Protein AF-A0AAF6ASJ0-F1 (afdb_monomer_lite)

Organism: NCBI:txid1480154

Radius of gyration: 16.09 Å; chains: 1; bounding box: 28×48×58 Å

Structure (mmCIF, N/CA/C/O backbone):
data_AF-A0AAF6ASJ0-F1
#
_entry.id   AF-A0AAF6ASJ0-F1
#
loop_
_atom_site.group_PDB
_atom_site.id
_atom_site.type_symbol
_atom_site.label_atom_id
_atom_site.label_alt_id
_atom_site.label_comp_id
_atom_site.label_asym_id
_atom_site.label_entity_id
_atom_site.label_seq_id
_atom_site.pdbx_PDB_ins_code
_atom_site.Cartn_x
_atom_site.Cartn_y
_atom_site.Cartn_z
_atom_site.occupancy
_atom_site.B_iso_or_equiv
_atom_site.auth_seq_id
_atom_site.auth_comp_id
_atom_site.auth_asym_id
_atom_site.auth_atom_id
_atom_site.pdbx_PDB_model_num
ATOM 1 N N . MET A 1 1 ? 3.033 22.907 -6.813 1.00 51.59 1 MET A N 1
ATOM 2 C CA . MET A 1 1 ? 1.578 22.710 -6.647 1.00 51.59 1 MET A CA 1
ATOM 3 C C . MET A 1 1 ? 1.337 21.242 -6.349 1.00 51.59 1 MET A C 1
ATOM 5 O O . MET A 1 1 ? 1.955 20.433 -7.035 1.00 51.59 1 MET A O 1
ATOM 9 N N . PRO A 1 2 ? 0.539 20.893 -5.327 1.00 60.62 2 PRO A N 1
ATOM 10 C CA . PRO A 1 2 ? 0.175 19.501 -5.076 1.00 60.62 2 PRO A CA 1
ATOM 11 C C . PRO A 1 2 ? -0.587 18.945 -6.282 1.00 60.62 2 PRO A C 1
ATOM 13 O O . PRO A 1 2 ? -1.333 19.672 -6.939 1.00 60.62 2 PRO A O 1
ATOM 16 N N . SER A 1 3 ? -0.368 17.670 -6.594 1.00 73.00 3 SER A N 1
ATOM 17 C CA . SER A 1 3 ? -1.092 17.012 -7.688 1.00 73.00 3 SER A CA 1
ATOM 18 C C . SER A 1 3 ? -2.584 16.879 -7.350 1.00 73.00 3 SER A C 1
ATOM 20 O O . SER A 1 3 ? -2.953 16.818 -6.177 1.00 73.00 3 SER A O 1
ATOM 22 N N . GLU A 1 4 ? -3.457 16.780 -8.356 1.00 76.69 4 GLU A N 1
ATOM 23 C CA . GLU A 1 4 ? -4.907 16.582 -8.150 1.00 76.69 4 GLU A CA 1
ATOM 24 C C . GLU A 1 4 ? -5.202 15.386 -7.227 1.00 76.69 4 GLU A C 1
ATOM 26 O O . GLU A 1 4 ? -6.058 15.446 -6.346 1.00 76.69 4 GLU A O 1
ATOM 31 N N . ARG A 1 5 ? -4.421 14.311 -7.373 1.00 75.06 5 ARG A N 1
ATOM 32 C CA . ARG A 1 5 ? -4.527 13.098 -6.553 1.00 75.06 5 ARG A CA 1
ATOM 33 C C . ARG A 1 5 ? -4.123 13.340 -5.106 1.00 75.06 5 ARG A C 1
ATOM 35 O O . ARG A 1 5 ? -4.763 12.822 -4.199 1.00 75.06 5 ARG A O 1
ATOM 42 N N . GLU A 1 6 ? -3.086 14.136 -4.879 1.00 73.38 6 GLU A N 1
ATOM 43 C CA . GLU A 1 6 ? -2.677 14.518 -3.531 1.00 73.38 6 GLU A CA 1
ATOM 44 C C . GLU A 1 6 ? -3.758 15.351 -2.833 1.00 73.38 6 GLU A C 1
ATOM 46 O O . GLU A 1 6 ? -4.042 15.119 -1.659 1.00 73.38 6 GLU A O 1
ATOM 51 N N . VAL A 1 7 ? -4.415 16.264 -3.557 1.00 80.44 7 VAL A N 1
ATOM 52 C CA . VAL A 1 7 ? -5.541 17.043 -3.020 1.00 80.44 7 VAL A CA 1
ATOM 53 C C . VAL A 1 7 ? -6.700 16.126 -2.622 1.00 80.44 7 VAL A C 1
ATOM 55 O O . VAL A 1 7 ? -7.218 16.251 -1.512 1.00 80.44 7 VAL A O 1
ATOM 58 N N . LEU A 1 8 ? -7.057 15.165 -3.480 1.00 82.44 8 LEU A N 1
ATOM 59 C CA . LEU A 1 8 ? -8.114 14.188 -3.202 1.00 82.44 8 LEU A CA 1
ATOM 60 C C . LEU A 1 8 ? -7.782 13.305 -1.989 1.00 82.44 8 LEU A C 1
ATOM 62 O O . LEU A 1 8 ? -8.584 13.183 -1.064 1.00 82.44 8 LEU A O 1
ATOM 66 N N . LEU A 1 9 ? -6.586 12.714 -1.957 1.00 84.62 9 LEU A N 1
ATOM 67 C CA . LEU A 1 9 ? -6.176 11.772 -0.909 1.00 84.62 9 LEU A CA 1
ATOM 68 C C . LEU A 1 9 ? -5.973 12.449 0.448 1.00 84.62 9 LEU A C 1
ATOM 70 O O . LEU A 1 9 ? -6.231 11.842 1.490 1.00 84.62 9 LEU A O 1
ATOM 74 N N . ARG A 1 10 ? -5.584 13.729 0.465 1.00 82.88 10 ARG A N 1
ATOM 75 C CA . ARG A 1 10 ? -5.418 14.491 1.707 1.00 82.88 10 ARG A CA 1
ATOM 76 C C . ARG A 1 10 ? -6.703 14.556 2.534 1.00 82.88 10 ARG A C 1
ATOM 78 O O . ARG A 1 10 ? -6.615 14.501 3.760 1.00 82.88 10 ARG A O 1
ATOM 85 N N . GLY A 1 11 ? -7.872 14.621 1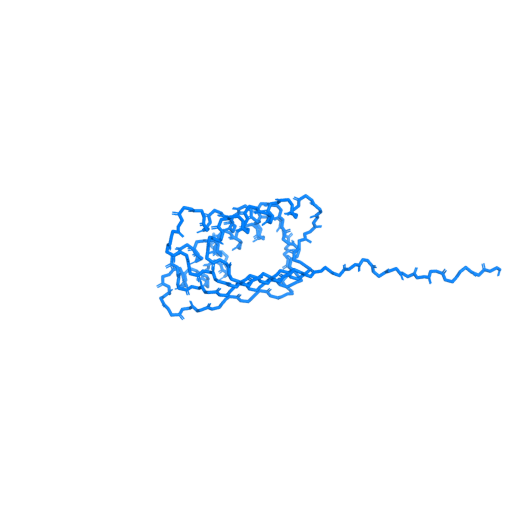.891 1.00 82.94 11 GLY A N 1
ATOM 86 C CA . GLY A 1 11 ? -9.168 14.617 2.578 1.00 82.94 11 GLY A CA 1
ATOM 87 C C . GLY A 1 11 ? -9.436 13.328 3.362 1.00 82.94 11 GLY A C 1
ATOM 88 O O . GLY A 1 11 ? -10.088 13.356 4.404 1.00 82.94 11 GLY A O 1
ATOM 89 N N . PHE A 1 12 ? -8.866 12.206 2.921 1.00 83.94 12 PHE A N 1
ATOM 90 C CA . PHE A 1 12 ? -9.088 10.893 3.525 1.00 83.94 12 PHE A CA 1
ATOM 91 C C . PHE A 1 12 ? -8.095 10.528 4.628 1.00 83.94 12 PHE A C 1
ATOM 93 O O . PHE A 1 12 ? -8.349 9.585 5.375 1.00 83.94 12 PHE A O 1
ATOM 100 N N . ARG A 1 1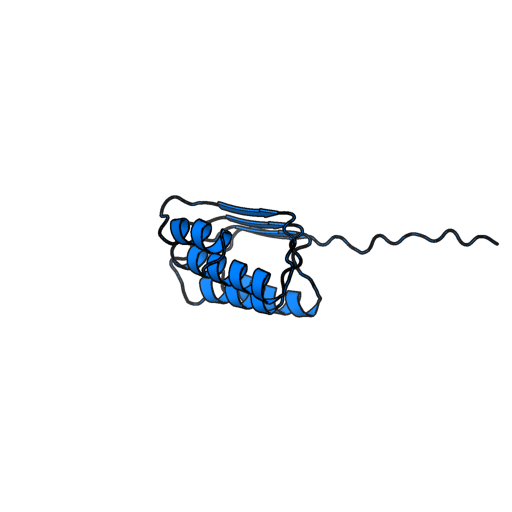3 ? -7.012 11.295 4.805 1.00 82.94 13 ARG A N 1
ATOM 101 C CA . ARG A 1 13 ? -5.993 11.031 5.841 1.00 82.94 13 ARG A CA 1
ATOM 102 C C . ARG A 1 13 ? -6.548 11.004 7.267 1.00 82.94 13 ARG A C 1
ATOM 104 O O . ARG A 1 13 ? -5.933 10.417 8.141 1.00 82.94 13 ARG A O 1
ATOM 111 N N . ARG A 1 14 ? -7.678 11.667 7.519 1.00 79.50 14 ARG A N 1
ATOM 112 C CA . ARG A 1 14 ? -8.355 11.690 8.829 1.00 79.50 14 ARG A CA 1
ATOM 113 C C . ARG A 1 14 ? -9.715 11.000 8.803 1.00 79.50 14 ARG A C 1
ATOM 115 O O . ARG A 1 14 ? -10.513 11.183 9.717 1.00 79.50 14 ARG A O 1
ATOM 122 N N . SER A 1 15 ? -10.009 10.253 7.741 1.00 83.62 15 SER A N 1
ATOM 123 C CA . SER A 1 15 ? -11.279 9.551 7.643 1.00 83.62 15 SER A CA 1
ATOM 124 C C . SER A 1 15 ? -11.314 8.389 8.632 1.00 83.62 15 SER A C 1
ATOM 126 O O . SER A 1 15 ? -10.502 7.468 8.561 1.00 83.62 15 SER A O 1
ATOM 128 N N . THR A 1 16 ? -12.286 8.429 9.537 1.00 83.25 16 THR A N 1
ATOM 129 C CA . THR A 1 16 ? -12.562 7.373 10.524 1.00 83.25 16 THR A CA 1
ATOM 130 C C . THR A 1 16 ? -13.600 6.363 10.038 1.00 83.25 16 THR A C 1
ATOM 132 O O . THR A 1 16 ? -13.894 5.397 10.740 1.00 83.25 16 THR A O 1
ATOM 135 N N . VAL A 1 17 ? -14.168 6.599 8.851 1.00 88.19 17 VAL A N 1
ATOM 136 C CA . VAL A 1 17 ? -15.218 5.771 8.240 1.00 88.19 17 VAL A CA 1
ATOM 137 C C . VAL A 1 17 ? -14.771 5.117 6.937 1.00 88.19 17 VAL A C 1
ATOM 139 O O . VAL A 1 17 ? -15.440 4.205 6.455 1.00 88.19 17 VAL A O 1
ATOM 142 N N . LEU A 1 18 ? -13.655 5.559 6.344 1.00 89.75 18 LEU A N 1
ATOM 143 C CA . LEU A 1 18 ? -13.122 4.936 5.137 1.00 89.75 18 LEU A CA 1
ATOM 144 C C . LEU A 1 18 ? -12.681 3.506 5.468 1.00 89.75 18 LEU A C 1
ATOM 146 O O . LEU A 1 18 ? -11.825 3.291 6.326 1.00 89.75 18 LEU A O 1
ATOM 150 N N . ARG A 1 19 ? -13.294 2.531 4.793 1.00 92.69 19 ARG A N 1
ATOM 151 C CA . ARG A 1 19 ? -13.055 1.101 5.033 1.00 92.69 19 ARG A CA 1
ATOM 152 C C . ARG A 1 19 ? -12.190 0.440 3.974 1.00 92.69 19 ARG A C 1
ATOM 154 O O . ARG A 1 19 ? -11.429 -0.458 4.311 1.00 92.69 19 ARG A O 1
ATOM 161 N N . ALA A 1 20 ? -12.312 0.867 2.724 1.00 94.00 20 ALA A N 1
ATOM 162 C CA . ALA A 1 20 ? -11.662 0.216 1.601 1.00 94.00 20 ALA A CA 1
ATOM 163 C C . ALA A 1 20 ? -11.024 1.247 0.676 1.00 94.00 20 ALA A C 1
ATOM 165 O O . ALA A 1 20 ? -11.615 2.293 0.396 1.00 94.00 20 ALA A O 1
ATOM 166 N N . ILE A 1 21 ? -9.836 0.918 0.179 1.00 93.88 21 ILE A N 1
ATOM 167 C CA . ILE A 1 21 ? -9.167 1.631 -0.904 1.00 93.88 21 ILE A CA 1
ATOM 168 C C . ILE A 1 21 ? -8.958 0.640 -2.041 1.00 93.88 21 ILE A C 1
ATOM 170 O O . ILE A 1 21 ? -8.358 -0.416 -1.850 1.00 93.88 21 ILE A O 1
ATOM 174 N N . ARG A 1 22 ? -9.438 0.997 -3.233 1.00 94.81 22 ARG A N 1
ATOM 175 C CA . ARG A 1 22 ? -9.258 0.201 -4.448 1.00 94.81 22 ARG A CA 1
ATOM 176 C C . ARG A 1 22 ? -8.582 1.045 -5.515 1.00 94.81 22 ARG A C 1
ATOM 178 O O . ARG A 1 22 ? -9.065 2.125 -5.849 1.00 94.81 22 ARG A O 1
ATOM 185 N N . VAL A 1 23 ? -7.458 0.553 -6.019 1.00 92.56 23 VAL A N 1
ATOM 186 C CA . VAL A 1 23 ? -6.649 1.199 -7.050 1.00 92.56 23 VAL A CA 1
ATOM 187 C C . VAL A 1 23 ? -6.514 0.224 -8.210 1.00 92.56 23 VAL A C 1
ATOM 189 O O . VAL A 1 23 ? -5.881 -0.819 -8.068 1.00 92.56 23 VAL A O 1
ATOM 192 N N . GLU A 1 24 ? -7.118 0.540 -9.352 1.00 93.44 24 GLU A N 1
ATOM 193 C CA . GLU A 1 24 ? -7.163 -0.375 -10.492 1.00 93.44 24 GLU A CA 1
ATOM 194 C C . GLU A 1 24 ? -6.789 0.318 -11.800 1.00 93.44 24 GLU A C 1
ATOM 196 O O . GLU A 1 24 ? -7.255 1.419 -12.092 1.00 93.44 24 GLU A O 1
ATOM 201 N N . GLY A 1 25 ? -5.942 -0.346 -12.592 1.00 89.69 25 GLY A N 1
ATOM 202 C CA . GLY A 1 25 ? -5.636 0.051 -13.967 1.00 89.69 25 GLY A CA 1
ATOM 203 C C . GLY A 1 25 ? -4.966 1.418 -14.096 1.00 89.69 25 GLY A C 1
ATOM 204 O O . GLY A 1 25 ? -5.004 2.017 -15.171 1.00 89.69 25 GLY A O 1
ATOM 205 N N . LEU A 1 26 ? -4.370 1.931 -13.017 1.00 87.00 26 LEU A N 1
ATOM 206 C CA . LEU A 1 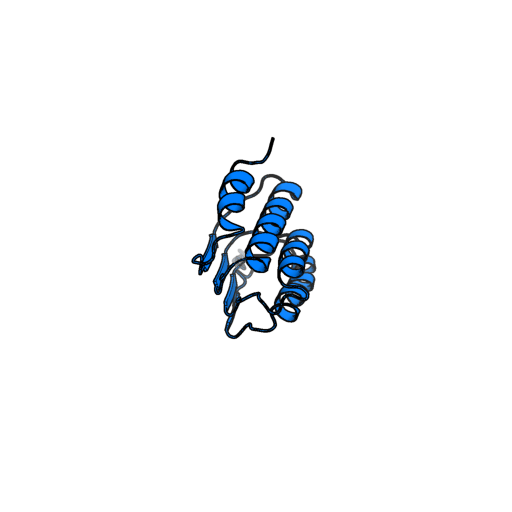26 ? -3.695 3.216 -13.062 1.00 87.00 26 LEU A CA 1
ATOM 207 C C . LEU A 1 26 ? -2.368 3.104 -13.811 1.00 87.00 26 LEU A C 1
ATOM 209 O O . LEU A 1 26 ? -1.547 2.217 -13.573 1.00 87.00 26 LEU A O 1
ATOM 213 N N . THR A 1 27 ? -2.157 4.063 -14.706 1.00 86.94 27 THR A N 1
ATOM 214 C CA . THR A 1 27 ? -0.892 4.277 -15.403 1.00 86.94 27 THR A CA 1
ATOM 215 C C . THR A 1 27 ? -0.257 5.572 -14.926 1.00 86.94 27 THR A C 1
ATOM 217 O O . THR A 1 27 ? -0.944 6.583 -14.756 1.00 86.94 27 THR A O 1
ATOM 220 N N . TRP A 1 28 ? 1.060 5.558 -14.779 1.00 86.75 28 TRP A N 1
ATOM 221 C CA . TRP A 1 28 ? 1.862 6.693 -14.325 1.00 86.75 28 TRP A CA 1
ATOM 222 C C . TRP A 1 28 ? 2.799 7.139 -15.438 1.00 86.75 28 TRP A C 1
ATOM 224 O O . TRP A 1 28 ? 3.260 6.324 -16.238 1.00 86.75 28 TRP A O 1
ATOM 234 N N . ARG A 1 29 ? 3.115 8.433 -15.466 1.00 88.25 29 ARG A N 1
ATOM 235 C CA . ARG A 1 29 ? 4.076 9.016 -16.410 1.00 88.25 29 ARG A CA 1
ATOM 236 C C . ARG A 1 29 ? 5.506 8.965 -15.885 1.00 88.25 29 ARG A C 1
ATOM 238 O O . ARG A 1 29 ? 6.442 9.128 -16.659 1.00 88.25 29 ARG A O 1
ATOM 245 N N . SER A 1 30 ? 5.680 8.781 -14.576 1.00 89.19 30 SER A N 1
ATOM 246 C CA . SER A 1 30 ? 6.992 8.775 -13.931 1.00 89.19 30 SER A CA 1
ATOM 247 C C . SER A 1 30 ? 7.012 7.939 -12.652 1.00 89.19 30 SER A C 1
ATOM 249 O O . SER A 1 30 ? 5.980 7.738 -12.010 1.00 89.19 30 SER A O 1
ATOM 251 N N . LEU A 1 31 ? 8.215 7.516 -12.255 1.00 89.69 31 LEU A N 1
ATOM 252 C CA . LEU A 1 31 ? 8.465 6.840 -10.981 1.00 89.69 31 LEU A CA 1
ATOM 253 C C . LEU A 1 31 ? 8.051 7.711 -9.780 1.00 89.69 31 LEU A C 1
ATOM 255 O O . LEU A 1 31 ? 7.414 7.234 -8.846 1.00 89.69 31 LEU A O 1
ATOM 259 N N . ALA A 1 32 ? 8.335 9.013 -9.840 1.00 90.62 32 ALA A N 1
ATOM 260 C CA . ALA A 1 32 ? 7.980 9.954 -8.780 1.00 90.62 32 ALA A CA 1
ATOM 261 C C . ALA A 1 32 ? 6.458 10.050 -8.559 1.00 90.62 32 ALA A C 1
ATOM 263 O O . ALA A 1 32 ? 5.999 10.209 -7.430 1.00 90.62 32 ALA A O 1
ATOM 264 N N . GLU A 1 33 ? 5.664 9.929 -9.627 1.00 89.38 33 GLU A N 1
ATOM 265 C CA . GLU A 1 33 ? 4.202 9.974 -9.549 1.00 89.38 33 GLU A CA 1
ATOM 266 C C . GLU A 1 33 ? 3.631 8.763 -8.798 1.00 89.38 33 GLU A C 1
ATOM 268 O O . GLU A 1 33 ? 2.784 8.933 -7.917 1.00 89.38 33 GLU A O 1
ATOM 273 N N . VAL A 1 34 ? 4.110 7.551 -9.107 1.00 90.81 34 VAL A N 1
ATOM 274 C CA . VAL A 1 34 ? 3.670 6.334 -8.406 1.00 90.81 34 VAL A CA 1
ATOM 275 C C . VAL A 1 34 ? 4.147 6.327 -6.956 1.00 90.81 34 VAL A C 1
ATOM 277 O O . VAL A 1 34 ? 3.373 6.016 -6.055 1.00 90.81 34 VAL A O 1
ATOM 280 N N . GLU A 1 35 ? 5.383 6.747 -6.691 1.00 92.19 35 GLU A N 1
ATOM 281 C CA . GLU A 1 35 ? 5.916 6.789 -5.327 1.00 92.19 35 GLU A CA 1
ATOM 282 C C . GLU A 1 35 ? 5.197 7.818 -4.454 1.00 92.19 35 GLU A C 1
ATOM 284 O O . GLU A 1 35 ? 4.900 7.525 -3.293 1.00 92.19 35 GLU A O 1
ATOM 289 N N . SER A 1 36 ? 4.851 8.981 -5.017 1.00 90.81 36 SER A N 1
ATOM 290 C CA . SER A 1 36 ? 4.043 9.999 -4.343 1.00 90.81 36 SER A CA 1
ATOM 291 C C . SER A 1 36 ? 2.649 9.473 -4.000 1.00 90.81 36 SER A C 1
ATOM 293 O O . SER A 1 36 ? 2.195 9.642 -2.868 1.00 90.81 36 SER A O 1
ATOM 295 N N . LEU A 1 37 ? 1.986 8.767 -4.924 1.00 90.44 37 LEU A N 1
ATOM 296 C CA . LEU A 1 37 ? 0.702 8.122 -4.642 1.00 90.44 37 LEU A CA 1
ATOM 297 C C . LEU A 1 37 ? 0.821 7.135 -3.475 1.00 90.44 37 LEU A C 1
ATOM 299 O O . LEU A 1 37 ? 0.022 7.180 -2.542 1.00 90.44 37 LEU A O 1
ATOM 303 N N . CYS A 1 38 ? 1.828 6.266 -3.501 1.00 93.38 38 CYS A N 1
ATOM 304 C CA . CYS A 1 38 ? 2.013 5.256 -2.465 1.00 93.38 38 CYS A CA 1
ATOM 305 C C . CYS A 1 38 ? 2.369 5.859 -1.106 1.00 93.38 38 CYS A C 1
ATOM 307 O O . CYS A 1 38 ? 1.950 5.330 -0.081 1.00 93.38 38 CYS A O 1
ATOM 309 N N . LEU A 1 39 ? 3.062 7.001 -1.087 1.00 91.94 39 LEU A N 1
ATOM 310 C CA . LEU A 1 39 ? 3.279 7.777 0.132 1.00 91.94 39 LEU A CA 1
ATOM 311 C C . LEU A 1 39 ? 1.955 8.289 0.712 1.00 91.94 39 LEU A C 1
ATOM 313 O O . LEU A 1 39 ? 1.708 8.146 1.905 1.00 91.94 39 LEU A O 1
ATOM 317 N N . GLN A 1 40 ? 1.071 8.834 -0.127 1.00 91.44 40 GLN A N 1
ATOM 318 C CA . GLN A 1 40 ? -0.252 9.292 0.312 1.00 91.44 40 GLN A CA 1
ATOM 319 C C . GLN A 1 40 ? -1.108 8.135 0.836 1.00 91.44 40 GLN A C 1
ATOM 321 O O . GLN A 1 40 ? -1.766 8.276 1.865 1.00 91.44 40 GLN A O 1
ATOM 326 N N . LEU A 1 41 ? -1.082 6.988 0.152 1.00 91.88 41 LEU A N 1
ATOM 327 C CA . LEU A 1 41 ? -1.771 5.779 0.596 1.00 91.88 41 LEU A CA 1
ATOM 328 C C . LEU A 1 41 ? -1.216 5.276 1.929 1.00 91.88 41 LEU A C 1
ATOM 330 O O . LEU A 1 41 ? -2.001 4.991 2.826 1.00 91.88 41 LEU A O 1
ATOM 334 N N . GLY A 1 42 ? 0.109 5.236 2.094 1.00 91.69 42 GLY A N 1
ATOM 335 C CA . GLY A 1 42 ? 0.756 4.886 3.358 1.00 91.69 42 GLY A CA 1
ATOM 336 C C . GLY A 1 42 ? 0.295 5.781 4.510 1.00 91.69 42 GLY A C 1
ATOM 337 O O . GLY A 1 42 ? -0.105 5.280 5.559 1.00 91.69 42 GLY A O 1
ATOM 338 N N . GLU A 1 43 ? 0.245 7.097 4.301 1.00 89.44 43 GLU A N 1
ATOM 339 C CA . GLU A 1 43 ? -0.259 8.043 5.306 1.00 89.44 43 GLU A CA 1
ATOM 340 C C . GLU A 1 43 ? -1.746 7.829 5.641 1.00 89.44 43 GLU A C 1
ATOM 342 O O . GLU A 1 43 ? -2.142 7.967 6.798 1.00 89.44 43 GLU A O 1
ATOM 347 N N . ILE A 1 44 ? -2.578 7.451 4.664 1.00 90.19 44 ILE A N 1
ATOM 348 C CA . ILE A 1 44 ? -3.979 7.091 4.929 1.00 90.19 44 ILE A CA 1
ATOM 349 C C . ILE A 1 44 ? -4.050 5.790 5.733 1.00 90.19 44 ILE A C 1
ATOM 351 O O . ILE A 1 44 ? -4.736 5.746 6.749 1.00 90.19 44 ILE A O 1
ATOM 355 N N . LEU A 1 45 ? -3.332 4.740 5.331 1.00 88.88 45 LEU A N 1
ATOM 356 C CA . LEU A 1 45 ? -3.310 3.446 6.032 1.00 88.88 45 LEU A CA 1
ATOM 357 C C . LEU A 1 45 ? -2.815 3.565 7.476 1.00 88.88 45 LEU A C 1
ATOM 359 O O . LEU A 1 45 ? -3.221 2.786 8.338 1.00 88.88 45 LEU A O 1
ATOM 363 N N . LYS A 1 46 ? -1.957 4.554 7.732 1.00 86.44 46 LYS A N 1
ATOM 364 C CA . LYS A 1 46 ? -1.455 4.884 9.060 1.00 86.44 46 LYS A CA 1
ATOM 365 C C . LYS A 1 46 ? -2.543 5.479 9.959 1.00 86.44 46 LYS A C 1
ATOM 367 O O . LYS A 1 46 ? -2.654 5.106 11.117 1.00 86.44 46 LYS A O 1
ATOM 372 N N . ALA A 1 47 ? -3.322 6.432 9.463 1.00 77.19 47 ALA A N 1
ATOM 373 C CA . ALA A 1 47 ? -4.206 7.240 10.310 1.00 77.19 47 ALA A CA 1
ATOM 374 C C . ALA A 1 47 ? -5.698 6.869 10.217 1.00 77.19 47 ALA A C 1
ATOM 376 O O . ALA A 1 47 ? -6.514 7.435 10.944 1.00 77.19 47 ALA A O 1
ATOM 377 N N . SER A 1 48 ? -6.074 5.961 9.316 1.00 74.00 48 SER A N 1
ATOM 378 C CA . SER A 1 48 ? -7.477 5.662 9.009 1.00 74.00 48 SER A CA 1
ATOM 379 C C . SER A 1 48 ? -7.943 4.288 9.490 1.00 74.00 48 SER A C 1
ATOM 381 O O . SER A 1 48 ? -7.170 3.399 9.839 1.00 74.00 48 SER A O 1
ATOM 383 N N . SER A 1 49 ? -9.261 4.101 9.456 1.00 83.81 49 SER A N 1
ATOM 384 C CA . SER A 1 49 ? -9.948 2.834 9.723 1.00 83.81 49 SER A CA 1
ATOM 385 C C . SER A 1 49 ? -9.911 1.836 8.561 1.00 83.81 49 SER A C 1
ATOM 387 O O . SER A 1 49 ? -10.713 0.899 8.559 1.00 83.81 49 SER A O 1
ATOM 389 N N . VAL A 1 50 ? -9.063 2.058 7.554 1.00 91.00 50 VAL A N 1
ATOM 390 C CA . VAL A 1 50 ? -9.039 1.226 6.348 1.00 91.00 50 VAL A CA 1
ATOM 391 C C . VAL A 1 50 ? -8.673 -0.209 6.715 1.00 91.00 50 VAL A C 1
ATOM 393 O O . VAL A 1 50 ? -7.693 -0.467 7.410 1.00 91.00 50 VAL A O 1
ATOM 396 N N . LYS A 1 51 ? -9.513 -1.123 6.237 1.00 93.06 51 LYS A N 1
ATOM 397 C CA . LYS A 1 51 ? -9.453 -2.572 6.426 1.00 93.06 51 LYS A CA 1
ATOM 398 C C . LYS A 1 51 ? -8.990 -3.284 5.167 1.00 93.06 51 LYS A C 1
ATOM 400 O O . LYS A 1 51 ? -8.229 -4.237 5.243 1.00 93.06 51 LYS A O 1
ATOM 405 N N . GLU A 1 52 ? -9.397 -2.763 4.015 1.00 94.94 52 GLU A N 1
ATOM 406 C CA . GLU A 1 52 ? -9.178 -3.400 2.724 1.00 94.94 52 GLU A CA 1
ATOM 407 C C . GLU A 1 52 ? -8.329 -2.499 1.823 1.00 94.94 52 GLU A C 1
ATOM 409 O O . GLU A 1 52 ? -8.695 -1.349 1.551 1.00 94.94 52 GLU A O 1
ATOM 414 N N . LEU A 1 53 ? -7.215 -3.037 1.328 1.00 95.31 53 LEU A N 1
ATOM 415 C CA . LEU A 1 53 ? -6.414 -2.427 0.272 1.00 95.31 53 LEU A CA 1
ATOM 416 C C . LEU A 1 53 ? -6.346 -3.373 -0.926 1.00 95.31 53 LEU A C 1
ATOM 418 O O . LEU A 1 53 ? -5.731 -4.433 -0.855 1.00 95.31 53 LEU A O 1
ATOM 422 N N . THR A 1 54 ? -6.921 -2.944 -2.045 1.00 96.38 54 THR A N 1
ATOM 423 C CA . THR A 1 54 ? -6.868 -3.667 -3.318 1.00 96.38 54 THR A CA 1
ATOM 424 C C . THR A 1 54 ? -6.084 -2.848 -4.332 1.00 96.38 54 THR A C 1
ATOM 426 O O . THR A 1 54 ? -6.438 -1.701 -4.617 1.00 96.38 54 THR A O 1
ATOM 429 N N . ILE A 1 55 ? -5.032 -3.434 -4.901 1.00 94.50 55 ILE A N 1
ATOM 430 C CA . ILE A 1 55 ? -4.241 -2.831 -5.973 1.00 94.50 55 ILE A CA 1
ATOM 431 C C . ILE A 1 55 ? -4.139 -3.809 -7.140 1.00 94.50 55 ILE A C 1
ATOM 433 O O . ILE A 1 55 ? -3.573 -4.898 -7.020 1.00 94.50 55 ILE A O 1
ATOM 437 N N . VAL A 1 56 ? -4.665 -3.395 -8.291 1.00 94.38 56 VAL A N 1
ATOM 438 C CA . VAL A 1 56 ? -4.798 -4.245 -9.475 1.00 94.38 56 VAL A CA 1
ATOM 439 C C . VAL A 1 56 ? -4.242 -3.541 -10.711 1.00 94.38 56 VAL A C 1
ATOM 441 O O . VAL A 1 56 ? -4.585 -2.399 -11.001 1.00 94.38 56 VAL A O 1
ATOM 444 N N . ASN A 1 57 ? -3.391 -4.223 -11.482 1.00 92.31 57 ASN A N 1
ATOM 445 C CA . ASN A 1 57 ? -2.843 -3.726 -12.755 1.00 92.31 57 ASN A CA 1
ATOM 446 C C . ASN A 1 57 ? -2.108 -2.367 -12.656 1.00 92.31 57 ASN A C 1
ATOM 448 O O . ASN A 1 57 ? -2.260 -1.522 -13.533 1.00 92.31 57 ASN A O 1
ATOM 452 N N . CYS A 1 58 ? -1.318 -2.151 -11.599 1.00 89.31 58 CYS A N 1
ATOM 453 C CA . CYS A 1 58 ? -0.769 -0.831 -11.250 1.00 89.31 58 CYS A CA 1
ATOM 454 C C . CYS A 1 58 ? 0.768 -0.694 -11.321 1.00 89.31 58 CYS A C 1
ATOM 456 O O . CYS A 1 58 ? 1.282 0.326 -10.897 1.00 89.31 58 CYS A O 1
ATOM 458 N N . ARG A 1 59 ? 1.537 -1.654 -11.863 1.00 91.12 59 ARG A N 1
ATOM 459 C CA . ARG A 1 59 ? 3.012 -1.538 -12.080 1.00 91.12 59 ARG A CA 1
ATOM 460 C C . ARG A 1 59 ? 3.764 -0.726 -10.996 1.00 91.12 59 ARG A C 1
ATOM 462 O O . ARG A 1 59 ? 4.440 0.253 -11.298 1.00 91.12 59 ARG A O 1
ATOM 469 N N . LEU A 1 60 ? 3.572 -1.078 -9.730 1.00 92.75 60 LEU A N 1
ATOM 470 C CA . LEU A 1 60 ? 4.159 -0.394 -8.585 1.00 92.75 60 LEU A CA 1
ATOM 471 C C . LEU A 1 60 ? 5.662 -0.660 -8.508 1.00 92.75 60 LEU A C 1
ATOM 473 O O . LEU A 1 60 ? 6.117 -1.787 -8.741 1.00 92.75 60 LEU A O 1
ATOM 477 N N . SER A 1 61 ? 6.410 0.376 -8.136 1.00 93.56 61 SER A N 1
ATOM 478 C CA . SER A 1 61 ? 7.853 0.303 -7.936 1.00 93.56 61 SER A CA 1
ATOM 479 C C . SER A 1 61 ? 8.237 -0.250 -6.566 1.00 93.56 61 SER A C 1
ATOM 481 O O . SER A 1 61 ? 7.429 -0.315 -5.636 1.00 93.56 61 SER A O 1
ATOM 483 N N . ALA A 1 62 ? 9.516 -0.596 -6.416 1.00 93.50 62 ALA A N 1
ATOM 484 C CA . ALA A 1 62 ? 10.107 -0.916 -5.118 1.00 93.50 62 ALA A CA 1
ATOM 485 C C . ALA A 1 62 ? 9.896 0.213 -4.089 1.00 93.50 62 ALA A C 1
ATOM 487 O O . ALA A 1 62 ? 9.467 -0.047 -2.964 1.00 93.50 62 ALA A O 1
ATOM 488 N N . GLY A 1 63 ? 10.133 1.469 -4.490 1.00 93.69 63 GLY A N 1
ATOM 489 C CA . GLY A 1 63 ? 9.936 2.640 -3.632 1.00 93.69 63 GLY A CA 1
ATOM 490 C C . GLY A 1 63 ? 8.479 2.826 -3.211 1.00 93.69 63 GLY A C 1
ATOM 491 O O . GLY A 1 63 ? 8.200 3.144 -2.056 1.00 93.69 63 GLY A O 1
ATOM 492 N N . CYS A 1 64 ? 7.530 2.521 -4.098 1.00 94.31 64 CYS A N 1
ATOM 493 C CA . CYS A 1 64 ? 6.117 2.523 -3.745 1.00 94.31 64 CYS A CA 1
ATOM 494 C C . CYS A 1 64 ? 5.799 1.514 -2.625 1.00 94.31 64 CYS A C 1
ATOM 496 O O . CYS A 1 64 ? 5.151 1.885 -1.645 1.00 94.31 64 CYS A O 1
ATOM 498 N N . PHE A 1 65 ? 6.271 0.265 -2.723 1.00 94.06 65 PHE A N 1
ATOM 499 C CA . PHE A 1 65 ? 6.044 -0.727 -1.665 1.00 94.06 65 PHE A CA 1
ATOM 500 C C . PHE A 1 65 ? 6.675 -0.309 -0.335 1.00 94.06 65 PHE A C 1
AT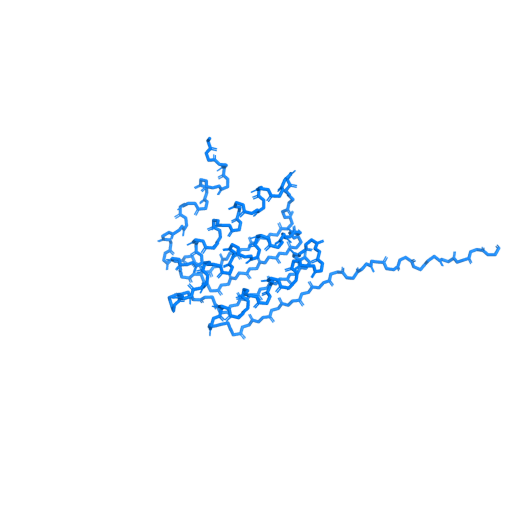OM 502 O O . PHE A 1 65 ? 6.051 -0.482 0.709 1.00 94.06 65 PHE A O 1
ATOM 509 N N . LEU A 1 66 ? 7.857 0.313 -0.356 1.00 92.56 66 LEU A N 1
ATOM 510 C CA . LEU A 1 66 ? 8.478 0.872 0.848 1.00 92.56 66 LEU A CA 1
ATOM 511 C C . LEU A 1 66 ? 7.629 1.987 1.480 1.00 92.56 66 LEU A C 1
ATOM 513 O O . LEU A 1 66 ? 7.479 2.023 2.702 1.00 92.56 66 LEU A O 1
ATOM 517 N N . ASN A 1 67 ? 7.033 2.859 0.664 1.00 93.69 67 ASN A N 1
ATOM 518 C CA . ASN A 1 67 ? 6.131 3.913 1.134 1.00 93.69 67 ASN A CA 1
ATOM 519 C C . ASN A 1 67 ? 4.822 3.353 1.718 1.00 93.69 67 ASN A C 1
ATOM 521 O O . ASN A 1 67 ? 4.326 3.864 2.718 1.00 93.69 67 ASN A O 1
ATOM 525 N N . LEU A 1 68 ? 4.280 2.272 1.151 1.00 92.81 68 LEU A N 1
ATOM 526 C CA . LEU A 1 68 ? 3.136 1.569 1.745 1.00 92.81 68 LEU A CA 1
ATOM 527 C C . LEU A 1 68 ? 3.524 0.910 3.077 1.00 92.81 68 LEU A C 1
ATOM 529 O O . LEU A 1 68 ? 2.830 1.060 4.081 1.00 92.81 68 LEU A O 1
ATOM 533 N N . ALA A 1 69 ? 4.667 0.223 3.103 1.00 91.19 69 ALA A N 1
ATOM 534 C CA . ALA A 1 69 ? 5.198 -0.457 4.278 1.00 91.19 69 ALA A CA 1
ATOM 535 C C . ALA A 1 69 ? 5.455 0.518 5.440 1.00 91.19 69 ALA A C 1
ATOM 537 O O . ALA A 1 69 ? 5.212 0.177 6.600 1.00 91.19 69 ALA A O 1
ATOM 538 N N . SER A 1 70 ? 5.924 1.737 5.158 1.00 88.56 70 SER A N 1
ATOM 539 C CA . SER A 1 70 ? 6.172 2.751 6.188 1.00 88.56 70 SER A CA 1
ATOM 540 C C . SER A 1 70 ? 4.885 3.225 6.872 1.00 88.56 70 SER A C 1
ATOM 542 O O . SER A 1 70 ? 4.905 3.444 8.082 1.00 88.56 70 SER A O 1
ATOM 544 N N . GLY A 1 71 ? 3.764 3.286 6.145 1.00 86.38 71 GLY A N 1
ATOM 545 C CA . GLY A 1 71 ? 2.443 3.599 6.701 1.00 86.38 71 GLY A CA 1
ATOM 546 C C . GLY A 1 71 ? 1.917 2.544 7.680 1.00 86.38 71 GLY A C 1
ATOM 547 O O . GLY A 1 71 ? 1.218 2.869 8.639 1.00 86.38 71 GLY A O 1
ATOM 548 N N . LEU A 1 72 ? 2.309 1.285 7.475 1.00 85.19 72 LEU A N 1
ATOM 549 C CA . LEU A 1 72 ? 1.938 0.145 8.321 1.00 85.19 72 LEU A CA 1
ATOM 550 C C . LEU A 1 72 ? 2.916 -0.070 9.492 1.00 85.19 72 LEU A C 1
ATOM 552 O O . LEU A 1 72 ? 2.581 -0.693 10.498 1.00 85.19 72 LEU A O 1
ATOM 556 N N . ARG A 1 73 ? 4.152 0.436 9.382 1.00 76.31 73 ARG A N 1
ATOM 557 C CA . ARG A 1 73 ? 5.219 0.214 10.366 1.00 76.31 73 ARG A CA 1
ATOM 558 C C . ARG A 1 73 ? 4.861 0.769 11.745 1.00 76.31 73 ARG A C 1
ATOM 560 O O . ARG A 1 73 ? 4.649 1.966 11.901 1.00 76.31 73 ARG A O 1
ATOM 567 N N . GLY A 1 74 ? 4.972 -0.086 12.766 1.00 62.44 74 GLY A N 1
ATOM 568 C CA . GLY A 1 74 ? 4.905 0.330 14.174 1.00 62.44 74 GLY A CA 1
ATOM 569 C C . GLY A 1 74 ? 3.533 0.852 14.589 1.00 62.44 74 GLY A C 1
ATOM 570 O O . GLY A 1 74 ? 3.410 1.473 15.641 1.00 62.44 74 GLY A O 1
ATOM 571 N N . ASN A 1 75 ? 2.518 0.613 13.759 1.00 62.00 75 ASN A N 1
ATOM 572 C CA . ASN A 1 75 ? 1.205 1.174 13.944 1.00 62.00 75 ASN A CA 1
ATOM 573 C C . ASN A 1 75 ? 0.194 0.079 14.277 1.00 62.00 75 ASN A C 1
ATOM 575 O O . ASN A 1 75 ? -0.419 -0.519 13.396 1.00 62.00 75 ASN A O 1
ATOM 579 N N . TYR A 1 76 ? 0.025 -0.163 15.576 1.00 60.19 76 TYR A N 1
ATOM 580 C CA . TYR A 1 76 ? -1.008 -1.055 16.104 1.00 60.19 76 TYR A CA 1
ATOM 581 C C . TYR A 1 76 ? -2.432 -0.569 15.772 1.00 60.19 76 TYR A C 1
ATOM 583 O O . TYR A 1 76 ? -3.378 -1.353 15.857 1.00 60.19 76 TYR A O 1
ATOM 591 N N . GLU A 1 77 ? -2.597 0.704 15.388 1.00 64.00 77 GLU A N 1
ATOM 592 C CA . GLU A 1 77 ? -3.890 1.263 14.996 1.00 64.00 77 GLU A CA 1
ATOM 593 C C . GLU A 1 77 ? -4.258 0.975 13.546 1.00 64.00 77 GLU A C 1
ATOM 595 O O . GLU A 1 77 ? -5.441 1.084 13.212 1.00 64.00 77 GLU A O 1
ATOM 600 N N . SER A 1 78 ? -3.298 0.575 12.696 1.00 74.81 78 SER A N 1
ATOM 601 C CA . SER A 1 78 ? -3.635 0.156 11.337 1.00 74.81 78 SER A CA 1
ATOM 602 C C . SER A 1 78 ? -4.621 -1.003 11.418 1.00 74.81 78 SER A C 1
ATOM 604 O O . SER A 1 78 ? -4.391 -1.995 12.112 1.00 74.81 78 SER A O 1
ATOM 606 N N . LYS A 1 79 ? -5.764 -0.850 10.752 1.00 84.81 79 LYS A N 1
ATOM 607 C CA . LYS A 1 79 ? -6.853 -1.835 10.780 1.00 84.81 79 LYS A CA 1
ATOM 608 C C . LYS A 1 79 ? -6.867 -2.711 9.537 1.00 84.81 79 LYS A C 1
ATOM 610 O O . LYS A 1 79 ? -7.856 -3.408 9.340 1.00 84.81 79 LYS A O 1
ATOM 615 N N . LEU A 1 80 ? -5.800 -2.659 8.735 1.00 90.50 80 LEU A N 1
ATOM 616 C CA . LEU A 1 80 ? -5.696 -3.407 7.494 1.00 90.50 80 LEU A CA 1
ATOM 617 C C . LEU A 1 80 ? -5.728 -4.907 7.802 1.00 90.50 80 LEU A C 1
ATOM 619 O O . LEU A 1 80 ? -4.787 -5.443 8.387 1.00 90.50 80 LEU A O 1
ATOM 623 N N . ASP A 1 81 ? -6.824 -5.551 7.418 1.00 92.62 81 ASP A N 1
ATOM 624 C CA . ASP A 1 81 ? -7.070 -6.982 7.589 1.00 92.62 81 ASP A CA 1
ATOM 625 C C . ASP A 1 81 ? -7.116 -7.720 6.240 1.00 92.62 81 ASP A C 1
ATOM 627 O O . ASP A 1 81 ? -6.918 -8.932 6.205 1.00 92.62 81 ASP A O 1
ATOM 631 N N . SER A 1 82 ? -7.257 -7.002 5.121 1.00 95.12 82 SER A N 1
ATOM 632 C CA . SER A 1 82 ? -7.261 -7.571 3.774 1.00 95.12 82 SER A CA 1
ATOM 633 C C . SER A 1 82 ? -6.363 -6.800 2.802 1.00 95.12 82 SER A C 1
ATOM 635 O O . SER A 1 82 ? -6.473 -5.577 2.653 1.00 95.12 82 SER A O 1
ATOM 637 N N . LEU A 1 83 ? -5.484 -7.531 2.114 1.00 94.75 83 LEU A N 1
ATOM 638 C CA . LEU A 1 83 ? -4.572 -7.020 1.092 1.00 94.75 83 LEU A CA 1
ATOM 639 C C . LEU A 1 83 ? -4.690 -7.864 -0.180 1.00 94.75 83 LEU A C 1
ATOM 641 O O . LEU A 1 83 ? -4.330 -9.040 -0.183 1.00 94.75 83 LEU A O 1
ATOM 645 N N . GLU A 1 84 ? -5.129 -7.243 -1.273 1.00 95.38 84 GLU A N 1
ATOM 646 C CA . GLU A 1 84 ? -5.169 -7.852 -2.605 1.00 95.38 84 GLU A CA 1
ATOM 647 C C . GLU A 1 84 ? -4.189 -7.134 -3.539 1.00 95.38 84 GLU A C 1
ATOM 649 O O . GLU A 1 84 ? -4.315 -5.936 -3.801 1.00 95.38 84 GLU A O 1
ATOM 654 N N . LEU A 1 85 ? -3.222 -7.879 -4.074 1.00 93.38 85 LEU A N 1
ATOM 655 C CA . LEU A 1 85 ? -2.228 -7.400 -5.030 1.00 93.38 85 LEU A CA 1
ATOM 656 C C . LEU A 1 85 ? -2.260 -8.274 -6.287 1.00 93.38 85 LEU A C 1
ATOM 658 O O . LEU A 1 85 ? -1.671 -9.356 -6.325 1.00 93.38 85 LEU A O 1
ATOM 662 N N . ARG A 1 86 ? -2.914 -7.802 -7.355 1.00 92.62 86 ARG A N 1
ATOM 663 C CA . ARG A 1 86 ? -2.993 -8.535 -8.631 1.00 92.62 86 ARG A CA 1
ATOM 664 C C . ARG A 1 86 ? -2.315 -7.776 -9.763 1.00 92.62 86 ARG A C 1
ATOM 666 O O . ARG A 1 86 ? -2.723 -6.677 -10.120 1.00 92.62 86 ARG A O 1
ATOM 673 N N . ASN A 1 87 ? -1.291 -8.373 -10.372 1.00 90.38 87 ASN A N 1
ATOM 674 C CA . ASN A 1 87 ? -0.500 -7.754 -11.442 1.00 90.38 87 ASN A CA 1
ATOM 675 C C . ASN A 1 87 ? -0.029 -6.334 -11.050 1.00 90.38 87 ASN A C 1
ATOM 677 O O . ASN A 1 87 ? -0.134 -5.371 -11.814 1.00 90.38 87 ASN A O 1
ATOM 681 N N . ALA A 1 88 ? 0.390 -6.196 -9.790 1.00 90.50 88 ALA A N 1
ATOM 682 C CA . ALA A 1 88 ? 0.533 -4.903 -9.140 1.00 90.50 88 ALA A CA 1
ATOM 683 C C . ALA A 1 88 ? 1.963 -4.363 -9.152 1.00 90.50 88 ALA A C 1
ATOM 685 O O . ALA A 1 88 ? 2.126 -3.202 -8.834 1.00 90.50 88 ALA A O 1
ATOM 686 N N . TRP A 1 89 ? 2.991 -5.130 -9.514 1.00 90.56 89 TRP A N 1
ATOM 687 C CA . TRP A 1 89 ? 4.400 -4.715 -9.425 1.00 90.56 89 TRP A CA 1
ATOM 688 C C . TRP A 1 89 ? 5.069 -4.633 -10.799 1.00 90.56 89 TRP A C 1
ATOM 690 O O . TRP A 1 89 ? 4.711 -5.361 -11.722 1.00 90.56 89 TRP A O 1
ATOM 700 N N . GLU A 1 90 ? 6.046 -3.738 -10.942 1.00 89.12 90 GLU A N 1
ATOM 701 C CA . GLU A 1 90 ? 6.752 -3.519 -12.214 1.00 89.12 90 GLU A CA 1
ATOM 702 C C . GLU A 1 90 ? 7.883 -4.524 -12.481 1.00 89.12 90 GLU A C 1
ATOM 704 O O . GLU A 1 90 ? 8.249 -4.757 -13.632 1.00 89.12 90 GLU A O 1
ATOM 709 N N . SER A 1 91 ? 8.464 -5.107 -11.429 1.00 86.25 91 SER A N 1
ATOM 710 C CA . SER A 1 91 ? 9.676 -5.923 -11.529 1.00 86.25 91 SER A CA 1
ATOM 711 C C . SER A 1 91 ? 9.801 -6.921 -10.378 1.00 86.25 91 SER A C 1
ATOM 713 O O . SER A 1 91 ? 9.185 -6.771 -9.322 1.00 86.25 91 SER A O 1
ATOM 715 N N . SER A 1 92 ? 10.649 -7.935 -10.559 1.00 83.88 92 SER A N 1
AT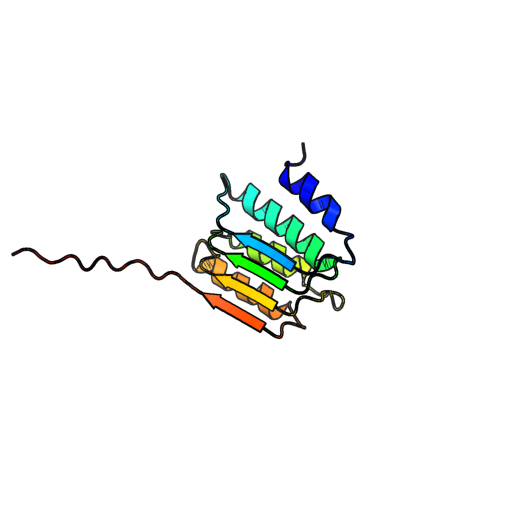OM 716 C CA . SER A 1 92 ? 10.939 -8.935 -9.524 1.00 83.88 92 SER A CA 1
AT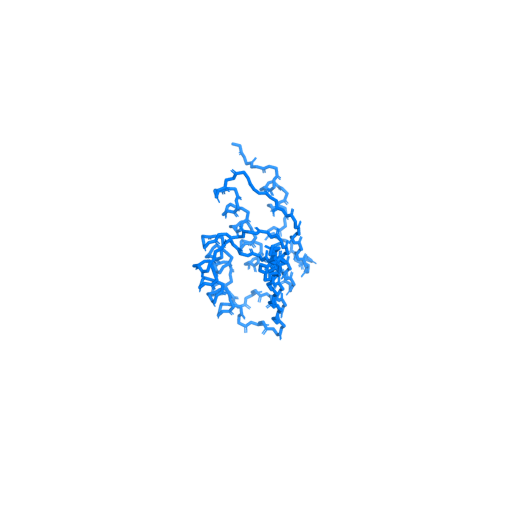OM 717 C C . SER A 1 92 ? 11.623 -8.339 -8.287 1.00 83.88 92 SER A C 1
ATOM 719 O O . SER A 1 92 ? 11.501 -8.891 -7.197 1.00 83.88 92 SER A O 1
ATOM 721 N N . SER A 1 93 ? 12.342 -7.219 -8.425 1.00 83.38 93 SER A N 1
ATOM 722 C CA . SER A 1 93 ? 12.932 -6.515 -7.280 1.00 83.38 93 SER A CA 1
ATOM 723 C C . SER A 1 93 ? 11.865 -5.813 -6.441 1.00 83.38 93 SER A C 1
ATOM 725 O O . SER A 1 93 ? 11.955 -5.846 -5.217 1.00 83.38 93 SER A O 1
ATOM 727 N N . ALA A 1 94 ? 10.812 -5.272 -7.061 1.00 85.62 94 ALA A N 1
ATOM 728 C CA . ALA A 1 94 ? 9.686 -4.680 -6.341 1.00 85.62 94 ALA A CA 1
ATOM 729 C C . ALA A 1 94 ? 8.942 -5.713 -5.469 1.00 85.62 94 ALA A C 1
ATOM 731 O O . ALA A 1 94 ? 8.561 -5.404 -4.342 1.00 85.62 94 ALA A O 1
ATOM 732 N N . VAL A 1 95 ? 8.841 -6.970 -5.925 1.00 85.12 95 VAL A N 1
ATOM 733 C CA . VAL A 1 95 ? 8.254 -8.084 -5.147 1.00 85.12 95 VAL A CA 1
ATOM 734 C C . VAL A 1 95 ? 8.982 -8.308 -3.820 1.00 85.12 95 VAL A C 1
ATOM 736 O O . VAL A 1 95 ? 8.352 -8.652 -2.825 1.00 85.12 95 VAL A O 1
ATOM 739 N N . ARG A 1 96 ? 10.299 -8.075 -3.755 1.00 88.00 96 ARG A N 1
ATOM 740 C CA . ARG A 1 96 ? 11.052 -8.238 -2.500 1.00 88.00 96 ARG A CA 1
ATOM 741 C C . ARG A 1 96 ? 10.593 -7.252 -1.426 1.00 88.00 96 ARG A C 1
ATOM 743 O O . ARG A 1 96 ? 10.536 -7.619 -0.262 1.00 88.00 96 ARG A O 1
ATOM 750 N N . HIS A 1 97 ? 10.199 -6.046 -1.825 1.00 90.38 97 HIS A N 1
ATOM 751 C CA . HIS A 1 97 ? 9.687 -5.020 -0.914 1.00 90.38 97 HIS A CA 1
ATOM 752 C C . HIS A 1 97 ? 8.209 -5.210 -0.562 1.00 90.38 97 HIS A C 1
ATOM 754 O O . HIS A 1 97 ? 7.743 -4.702 0.452 1.00 90.38 97 HIS A O 1
ATOM 760 N N . MET A 1 98 ? 7.464 -5.994 -1.343 1.00 87.81 98 MET A N 1
ATOM 761 C CA . MET A 1 98 ? 6.114 -6.417 -0.962 1.00 87.81 98 MET A CA 1
ATOM 762 C C . MET A 1 98 ? 6.131 -7.260 0.323 1.00 87.81 98 MET A C 1
ATOM 764 O O . MET A 1 98 ? 5.219 -7.147 1.140 1.00 87.81 98 MET A O 1
ATOM 768 N N . ALA A 1 99 ? 7.188 -8.049 0.547 1.00 88.44 99 ALA A N 1
ATOM 769 C CA . ALA A 1 99 ? 7.359 -8.788 1.796 1.00 88.44 99 ALA A CA 1
ATOM 770 C C . ALA A 1 99 ? 7.412 -7.849 3.015 1.00 88.44 99 ALA A C 1
ATOM 772 O O . ALA A 1 99 ? 6.852 -8.183 4.057 1.00 88.44 99 ALA A O 1
ATOM 773 N N . ASP A 1 100 ? 7.991 -6.650 2.873 1.00 89.38 100 ASP A N 1
ATOM 774 C CA . ASP A 1 100 ? 8.013 -5.647 3.943 1.00 89.38 100 ASP A CA 1
ATOM 775 C C . ASP A 1 100 ? 6.610 -5.113 4.263 1.00 89.38 100 ASP A C 1
ATOM 777 O O . ASP A 1 100 ? 6.309 -4.847 5.425 1.00 89.38 100 ASP A O 1
ATOM 781 N N . VAL A 1 101 ? 5.741 -4.962 3.256 1.00 88.94 101 VAL A N 1
ATOM 782 C CA . VAL A 1 101 ? 4.337 -4.556 3.453 1.00 88.94 101 VAL A CA 1
ATOM 783 C C . VAL A 1 101 ? 3.600 -5.625 4.253 1.00 88.94 101 VAL A C 1
ATOM 785 O O . VAL A 1 101 ? 3.001 -5.318 5.281 1.00 88.94 101 VAL A O 1
ATOM 788 N N . ILE A 1 102 ? 3.700 -6.883 3.814 1.00 89.56 102 ILE A N 1
ATOM 789 C CA . ILE A 1 102 ? 3.034 -8.025 4.453 1.00 89.56 102 ILE A CA 1
ATOM 790 C C . ILE A 1 102 ? 3.530 -8.193 5.892 1.00 89.56 102 ILE A C 1
ATOM 792 O O . ILE A 1 102 ? 2.728 -8.297 6.812 1.00 89.56 102 ILE A O 1
ATOM 796 N N . HIS A 1 103 ? 4.846 -8.146 6.107 1.00 88.06 103 HIS A N 1
ATOM 797 C CA . HIS A 1 103 ? 5.442 -8.301 7.433 1.00 88.06 103 HIS A CA 1
ATOM 798 C C . HIS A 1 103 ? 4.992 -7.214 8.422 1.00 88.06 103 HIS A C 1
ATOM 800 O O . HIS A 1 103 ? 4.903 -7.459 9.624 1.00 88.06 103 HIS A O 1
ATOM 806 N N . ARG A 1 104 ? 4.710 -6.001 7.933 1.00 86.88 104 ARG A N 1
ATOM 807 C CA . ARG A 1 104 ? 4.283 -4.870 8.768 1.00 86.88 104 ARG A CA 1
ATOM 808 C C . ARG A 1 104 ? 2.770 -4.795 8.962 1.00 86.88 104 ARG A C 1
ATOM 810 O O . ARG A 1 104 ? 2.333 -4.129 9.895 1.00 86.88 104 ARG A O 1
ATOM 817 N N . ALA A 1 105 ? 1.984 -5.475 8.132 1.00 86.88 105 ALA A N 1
ATOM 818 C CA . ALA A 1 105 ? 0.541 -5.602 8.288 1.00 86.88 105 ALA A CA 1
ATOM 819 C C . ALA A 1 105 ? 0.209 -6.654 9.364 1.00 86.88 105 ALA A C 1
ATOM 821 O O . ALA A 1 105 ? -0.234 -7.758 9.069 1.00 86.88 105 ALA A O 1
ATOM 822 N N . THR A 1 106 ? 0.436 -6.328 10.638 1.00 83.69 106 THR A N 1
ATOM 823 C CA . THR A 1 106 ? 0.338 -7.295 11.753 1.00 83.69 106 THR A CA 1
ATOM 824 C C . THR A 1 106 ? -1.063 -7.863 11.997 1.00 83.69 106 THR A C 1
ATOM 826 O O . THR A 1 106 ? -1.197 -8.851 12.713 1.00 83.69 106 THR A O 1
ATOM 829 N N . ARG A 1 107 ? -2.103 -7.248 11.425 1.00 87.50 107 ARG A N 1
ATOM 830 C CA . ARG A 1 107 ? -3.509 -7.664 11.543 1.00 87.50 107 ARG A CA 1
ATOM 831 C C . ARG A 1 107 ? -4.070 -8.277 10.263 1.00 87.50 107 ARG A C 1
ATOM 833 O O . ARG A 1 107 ? -5.277 -8.463 10.171 1.00 87.50 107 ARG A O 1
ATOM 840 N N . LEU A 1 108 ? -3.214 -8.551 9.282 1.00 89.88 108 LEU A N 1
ATOM 841 C CA . LEU A 1 108 ? -3.635 -9.087 8.000 1.00 89.88 108 LEU A CA 1
ATOM 842 C C . LEU A 1 108 ? -4.220 -10.497 8.173 1.00 89.88 108 LEU A C 1
ATOM 844 O O . LEU A 1 108 ? -3.510 -11.425 8.554 1.00 89.88 108 LEU A O 1
ATOM 848 N N . GLU A 1 109 ? -5.508 -10.649 7.878 1.00 93.69 109 GLU A N 1
ATOM 849 C CA . GLU A 1 109 ? -6.243 -11.918 7.918 1.00 93.69 109 GLU A CA 1
ATOM 850 C C . GLU A 1 109 ? -6.368 -12.530 6.519 1.00 93.69 109 GLU A C 1
ATOM 852 O O . GLU A 1 109 ? -6.315 -13.748 6.358 1.00 93.69 109 GLU A O 1
ATOM 857 N N . THR A 1 110 ? -6.510 -11.684 5.496 1.00 95.56 110 THR A N 1
ATOM 858 C CA . THR A 1 110 ? -6.653 -12.098 4.099 1.00 95.56 110 THR A CA 1
ATOM 859 C C . THR A 1 110 ? -5.531 -11.512 3.252 1.00 95.56 110 THR A C 1
ATOM 861 O O . THR A 1 110 ? -5.341 -10.299 3.188 1.00 95.56 110 THR A O 1
ATOM 864 N N . LEU A 1 111 ? -4.803 -12.386 2.559 1.00 94.12 111 LEU A N 1
ATOM 865 C CA . LEU A 1 111 ? -3.800 -12.010 1.572 1.00 94.12 111 LEU A CA 1
ATOM 866 C C . LEU A 1 111 ? -4.138 -12.673 0.242 1.00 94.12 111 LEU A C 1
ATOM 868 O O . LEU A 1 111 ? -4.157 -13.898 0.139 1.00 94.12 111 LEU A O 1
ATOM 872 N N . GLU A 1 112 ? -4.335 -11.857 -0.785 1.00 94.25 112 GLU A N 1
ATOM 873 C CA . GLU A 1 112 ? -4.480 -12.322 -2.152 1.00 94.25 112 GLU A CA 1
ATOM 874 C C . GLU A 1 112 ? -3.368 -11.754 -3.038 1.00 94.25 112 GLU A C 1
ATOM 876 O O . GLU A 1 112 ? -3.141 -10.545 -3.098 1.00 94.25 112 GLU A O 1
ATOM 881 N N . ILE A 1 113 ? -2.679 -12.640 -3.759 1.00 91.44 113 ILE A N 1
ATOM 882 C CA . ILE A 1 113 ? -1.612 -12.277 -4.689 1.00 91.44 113 ILE A CA 1
ATOM 883 C C . ILE A 1 113 ? -1.883 -12.959 -6.027 1.00 91.44 113 ILE A C 1
ATOM 885 O O . ILE A 1 113 ? -2.005 -14.179 -6.100 1.00 91.44 113 ILE A O 1
ATOM 889 N N . GLY A 1 114 ? -1.936 -12.175 -7.101 1.00 87.94 114 GLY A N 1
ATOM 890 C CA . GLY A 1 114 ? -2.108 -12.685 -8.459 1.00 87.94 114 GLY A CA 1
ATOM 891 C C . GLY A 1 114 ? -1.088 -12.090 -9.417 1.00 87.94 114 GLY A C 1
ATOM 892 O O . GLY A 1 114 ? -0.769 -10.906 -9.353 1.00 87.94 114 GLY A O 1
ATOM 893 N N . PHE A 1 115 ? -0.595 -12.892 -10.355 1.00 79.00 115 PHE A N 1
ATOM 894 C CA . PHE A 1 115 ? 0.296 -12.434 -11.418 1.00 79.00 115 PHE A CA 1
ATOM 895 C C . PHE A 1 115 ? -0.282 -12.834 -12.772 1.00 79.00 115 PHE A C 1
ATOM 897 O O . PHE A 1 115 ? -0.669 -13.987 -12.963 1.00 79.00 115 PHE A O 1
ATOM 904 N N . ARG A 1 116 ? -0.312 -11.909 -13.740 1.00 64.06 116 ARG A N 1
ATOM 905 C CA . ARG A 1 116 ? -0.473 -12.313 -15.139 1.00 64.06 116 ARG A CA 1
ATOM 906 C C . ARG A 1 116 ? 0.893 -12.768 -15.635 1.00 64.06 116 ARG A C 1
ATOM 908 O O . ARG A 1 116 ? 1.748 -11.940 -15.934 1.00 64.06 116 ARG A O 1
ATOM 915 N N . GLY A 1 117 ? 1.078 -14.088 -15.712 1.00 56.72 117 GLY A N 1
ATOM 916 C CA . GLY A 1 117 ? 2.195 -14.690 -16.436 1.00 56.72 117 GLY A CA 1
ATOM 917 C C . GLY A 1 117 ? 2.319 -14.085 -17.838 1.00 56.72 117 GLY A C 1
ATOM 918 O O . GLY A 1 117 ? 1.299 -13.677 -18.408 1.00 56.72 117 GLY A O 1
ATOM 919 N N . PRO A 1 118 ? 3.532 -14.003 -18.417 1.00 52.03 118 PRO A N 1
ATOM 920 C CA . PRO A 1 118 ? 3.653 -13.624 -19.815 1.00 52.03 118 PRO A CA 1
ATOM 921 C C . PRO A 1 118 ? 2.747 -14.549 -20.628 1.00 52.03 118 PRO A C 1
ATOM 923 O O . PRO A 1 118 ? 2.788 -15.769 -20.458 1.00 52.03 118 PRO A O 1
ATOM 926 N N . HIS A 1 119 ? 1.904 -13.978 -21.491 1.00 50.03 119 HIS A N 1
ATOM 927 C CA . HIS A 1 119 ? 1.233 -14.767 -22.512 1.00 50.03 119 HIS A CA 1
ATOM 928 C C . HIS A 1 119 ? 2.330 -15.448 -23.327 1.00 50.03 119 HIS A C 1
ATOM 930 O O . HIS A 1 119 ? 2.968 -14.810 -24.166 1.00 50.03 119 HIS A O 1
ATOM 936 N N . VAL A 1 120 ? 2.567 -16.734 -23.070 1.00 51.69 120 VAL A N 1
ATOM 937 C CA . VAL A 1 120 ? 3.369 -17.572 -23.950 1.00 51.69 120 VAL A CA 1
ATOM 938 C C . VAL A 1 120 ? 2.572 -17.645 -25.244 1.00 51.69 120 VAL A C 1
ATOM 940 O O . VAL A 1 120 ? 1.637 -18.433 -25.383 1.00 51.69 120 VAL A O 1
ATOM 943 N N . ARG A 1 121 ? 2.887 -16.762 -26.196 1.00 51.94 121 ARG A N 1
ATOM 944 C CA . ARG A 1 121 ? 2.520 -16.999 -27.584 1.00 51.94 121 ARG A CA 1
ATOM 945 C C . ARG A 1 121 ? 3.290 -18.250 -27.966 1.00 51.94 121 ARG A C 1
ATOM 947 O O . ARG A 1 121 ? 4.487 -18.178 -28.223 1.00 51.94 121 ARG A O 1
ATOM 954 N N . HIS A 1 122 ? 2.616 -19.397 -27.951 1.00 49.03 122 HIS A N 1
ATOM 955 C CA . HIS A 1 122 ? 3.097 -20.562 -28.670 1.00 49.03 122 HIS A CA 1
ATOM 956 C C . HIS A 1 122 ? 3.234 -20.135 -30.130 1.00 49.03 122 HIS A C 1
ATOM 958 O O . HIS A 1 122 ? 2.256 -20.092 -30.877 1.00 49.03 122 HIS A O 1
ATOM 964 N N . GLY A 1 123 ? 4.449 -19.746 -30.517 1.00 50.22 123 GLY A N 1
ATOM 965 C CA . GLY A 1 123 ? 4.825 -19.651 -31.910 1.00 50.22 123 GLY A CA 1
ATOM 966 C C . GLY A 1 123 ? 4.606 -21.033 -32.501 1.00 50.22 123 GLY A C 1
ATOM 967 O O . GLY A 1 123 ? 5.330 -21.971 -32.175 1.00 50.22 123 GLY A O 1
ATOM 968 N N . ARG A 1 124 ? 3.567 -21.183 -33.326 1.00 48.25 124 ARG A N 1
ATOM 969 C CA . ARG A 1 124 ? 3.499 -22.304 -34.256 1.00 48.25 124 ARG A CA 1
ATOM 970 C C . ARG A 1 124 ? 4.705 -22.146 -35.175 1.00 48.25 124 ARG A C 1
ATOM 972 O O . ARG A 1 124 ? 4.724 -21.237 -35.999 1.00 48.25 124 ARG A O 1
ATOM 979 N N . GLY A 1 125 ? 5.716 -22.988 -34.978 1.00 48.28 125 GLY A N 1
ATOM 980 C CA . GLY A 1 125 ? 6.794 -23.160 -35.939 1.00 48.28 125 GLY A CA 1
ATOM 981 C C . GLY A 1 125 ? 6.186 -23.587 -37.270 1.00 48.28 125 GLY A C 1
ATOM 982 O O . GLY A 1 125 ? 5.619 -24.674 -37.368 1.00 48.28 125 GLY A O 1
ATOM 983 N N . GLY A 1 126 ? 6.252 -22.699 -38.258 1.00 51.94 126 GLY A N 1
ATOM 984 C CA . GLY A 1 126 ? 6.052 -23.049 -39.656 1.00 51.94 126 GLY A CA 1
ATOM 985 C C . GLY A 1 126 ? 7.340 -23.677 -40.167 1.00 51.94 126 GLY A C 1
ATOM 986 O O . GLY A 1 126 ? 8.398 -23.055 -40.070 1.00 51.94 126 GLY A O 1
ATOM 987 N N . ARG A 1 127 ? 7.233 -24.928 -40.613 1.00 53.81 127 ARG A N 1
ATOM 988 C CA . ARG A 1 127 ? 8.196 -25.554 -41.520 1.00 53.81 127 ARG A CA 1
ATOM 989 C C . ARG A 1 127 ? 8.063 -24.937 -42.904 1.00 53.81 127 ARG A C 1
ATOM 991 O O . ARG A 1 127 ? 6.924 -24.533 -43.232 1.00 53.81 127 ARG A O 1
#

Sequence (127 aa):
MPSEREVLLRGFRRSTVLRAIRVEGLTWRSLAEVESLCLQLGEILKASSVKELTIVNCRLSAGCFLNLASGLRGNYESKLDSLELRNAWESSSAVRHMADVIHRATRLETLEIGFRGPHVRHGRGGR

pLDDT: mean 83.83, std 12.94, range [48.25, 96.38]

Secondary structure (DSSP, 8-state):
---HHHHHHHHHTT-SS--EEEEES---SSHHHHHHHHHHHHHHHHHS---EEEEES--B-HHHHHHHHHHHTT-TT----EEEEES-BSSHHHHHHHHHHHHH-TT--EEEEE-------------

InterPro domains:
  IPR032675 Leucine-rich repeat domain superfamily [G3DSA:3.80.10.10] (2-116)

Foldseek 3Di:
DDDPLLVVLVVQLQEAPAAEDAAEDDDDPDLVVLLVNLLSLLSNLQNYNYAYYAAELAQHELSSLVSNLNSLAPRPPRNHQYYAQACHHNDPNSVVSVVSNVVSNPNHNYYHYHYDDPPPPPPPDDD